Protein AF-J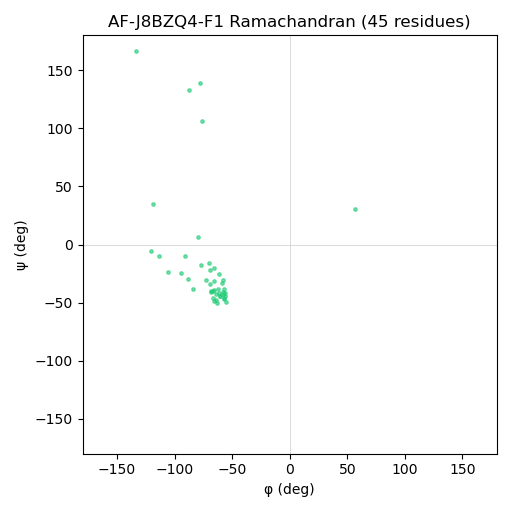8BZQ4-F1 (afdb_monomer)

Foldseek 3Di:
DDDDPVCLVVCVVVVNVVSVVVCCVPCVVVVVVVCCVVCVVVVVVPD

Radius of gyration: 14.82 Å; Cα contacts (8 Å, |Δi|>4): 18; chains: 1; bounding box: 24×16×46 Å

Secondary structure (DSSP, 8-state):
----TTTHHHHHHTT-HHHHHHHHHHHHHHHHHHHHHHHHHHHGGG-

pLDDT: mean 87.24, std 16.65, range [42.09, 98.12]

Solvent-accessible surface area (backbone atoms only — not comparable to full-atom values): 2891 Å² total; per-residue (Å²): 134,87,84,44,87,91,45,31,69,62,34,44,75,69,66,37,64,70,35,54,52,49,47,47,75,76,40,39,68,58,54,50,50,52,47,47,68,69,46,55,68,54,63,69,75,77,113

Nearest PDB structures (foldseek):
  4lup-assembly2_C  TM=7.288E-01  e=5.768E+00  Escherichia coli

Sequence (47 aa):
MKITEENVANQLRKRNEKALYFIIDQYGGLIKSIIQKHLASFEVVIK

Structure (mmCIF, N/CA/C/O backbone):
data_AF-J8BZQ4-F1
#
_entry.id   AF-J8BZQ4-F1
#
loop_
_atom_site.group_PDB
_atom_site.id
_atom_site.type_symbol
_atom_site.label_atom_id
_atom_site.label_alt_id
_atom_site.label_comp_id
_atom_site.label_asym_id
_atom_site.label_entity_id
_atom_site.label_seq_id
_atom_site.pdbx_PDB_ins_code
_atom_site.Cartn_x
_atom_site.Cartn_y
_atom_site.Cartn_z
_atom_site.occupancy
_atom_site.B_iso_or_equiv
_atom_site.auth_seq_id
_atom_site.auth_comp_id
_atom_site.auth_asym_id
_atom_site.auth_atom_id
_atom_site.pdbx_PDB_model_num
ATOM 1 N N . MET A 1 1 ? -12.658 4.134 12.035 1.00 82.44 1 MET A N 1
ATOM 2 C CA . MET A 1 1 ? -11.333 3.484 12.135 1.00 82.44 1 MET A CA 1
ATOM 3 C C . MET A 1 1 ? -10.413 4.092 11.090 1.00 82.44 1 MET A C 1
ATOM 5 O O . MET A 1 1 ? -10.846 4.222 9.951 1.00 82.44 1 MET A O 1
ATOM 9 N N . LYS A 1 2 ? -9.206 4.521 11.473 1.00 92.06 2 LYS A N 1
ATOM 10 C CA . LYS A 1 2 ? -8.223 5.097 10.542 1.00 92.06 2 LYS A CA 1
ATOM 11 C C . LYS A 1 2 ? -7.540 3.975 9.751 1.00 92.06 2 LYS A C 1
ATOM 13 O O . LYS A 1 2 ? -7.231 2.929 10.322 1.00 92.06 2 LYS A O 1
ATOM 18 N N . ILE A 1 3 ? -7.335 4.188 8.455 1.00 96.44 3 ILE A N 1
ATOM 19 C CA . ILE A 1 3 ? -6.588 3.261 7.598 1.00 96.44 3 ILE A CA 1
ATOM 20 C C . ILE A 1 3 ? -5.111 3.628 7.689 1.00 96.44 3 ILE A C 1
ATOM 22 O O . ILE A 1 3 ? -4.764 4.809 7.656 1.00 96.44 3 ILE A O 1
ATOM 26 N N . THR A 1 4 ? -4.273 2.618 7.875 1.00 96.75 4 THR A N 1
ATOM 27 C CA . THR A 1 4 ? -2.822 2.741 8.021 1.00 96.75 4 THR A CA 1
ATOM 28 C C . THR A 1 4 ? -2.142 1.705 7.141 1.00 96.75 4 THR A C 1
ATOM 30 O O . THR A 1 4 ? -2.780 0.754 6.685 1.00 96.75 4 THR A O 1
ATOM 33 N N . GLU A 1 5 ? -0.839 1.851 6.937 1.00 95.94 5 GLU A N 1
ATOM 34 C CA . GLU A 1 5 ? -0.041 0.897 6.159 1.00 95.94 5 GLU A CA 1
ATOM 35 C C . GLU A 1 5 ? -0.131 -0.528 6.728 1.00 95.94 5 GLU A C 1
ATOM 37 O O . GLU A 1 5 ? -0.281 -1.498 5.991 1.00 95.94 5 GLU A O 1
ATOM 42 N N . GLU A 1 6 ? -0.159 -0.651 8.055 1.00 97.44 6 GLU A N 1
ATOM 43 C CA . GLU A 1 6 ? -0.248 -1.929 8.770 1.00 97.44 6 GLU A CA 1
ATOM 44 C C . GLU A 1 6 ? -1.582 -2.653 8.536 1.00 97.44 6 GLU A C 1
ATOM 46 O O . GLU A 1 6 ? -1.651 -3.883 8.574 1.00 97.44 6 GLU A O 1
ATOM 51 N N . ASN A 1 7 ? -2.670 -1.902 8.322 1.00 97.19 7 ASN A N 1
ATOM 52 C CA . ASN A 1 7 ? -4.022 -2.458 8.292 1.00 97.19 7 ASN A CA 1
ATOM 53 C C . ASN A 1 7 ? -4.707 -2.395 6.920 1.00 97.19 7 ASN A C 1
ATOM 55 O O . ASN A 1 7 ? -5.744 -3.046 6.743 1.00 97.19 7 ASN A O 1
ATOM 59 N N . VAL A 1 8 ? -4.135 -1.679 5.944 1.00 97.00 8 VAL A N 1
ATOM 60 C CA . VAL A 1 8 ? -4.750 -1.446 4.629 1.00 97.00 8 VAL A CA 1
ATOM 61 C C . VAL A 1 8 ? -5.065 -2.754 3.905 1.00 97.00 8 VAL A C 1
ATOM 63 O O . VAL A 1 8 ? -6.171 -2.916 3.392 1.00 97.00 8 VAL A O 1
ATOM 66 N N . ALA A 1 9 ? -4.172 -3.746 3.963 1.00 97.38 9 ALA A N 1
ATOM 67 C CA . ALA A 1 9 ? -4.391 -5.053 3.342 1.00 97.38 9 ALA A CA 1
ATOM 68 C C . ALA A 1 9 ? -5.614 -5.780 3.930 1.00 97.38 9 ALA A C 1
ATOM 70 O O . ALA A 1 9 ? -6.433 -6.342 3.201 1.00 97.38 9 ALA A O 1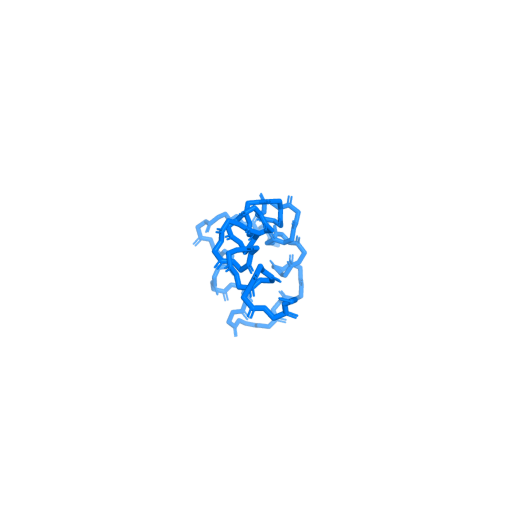
ATOM 71 N N . ASN A 1 10 ? -5.786 -5.725 5.253 1.00 98.12 10 ASN A N 1
ATOM 72 C CA . ASN A 1 10 ? -6.959 -6.299 5.911 1.00 98.12 10 ASN A CA 1
ATOM 73 C C . ASN A 1 10 ? -8.240 -5.521 5.587 1.00 98.12 10 ASN A C 1
ATOM 75 O O . ASN A 1 10 ? -9.301 -6.131 5.463 1.00 98.12 10 ASN A O 1
ATOM 79 N N . GLN A 1 11 ? -8.161 -4.198 5.423 1.00 97.81 11 GLN A N 1
ATOM 80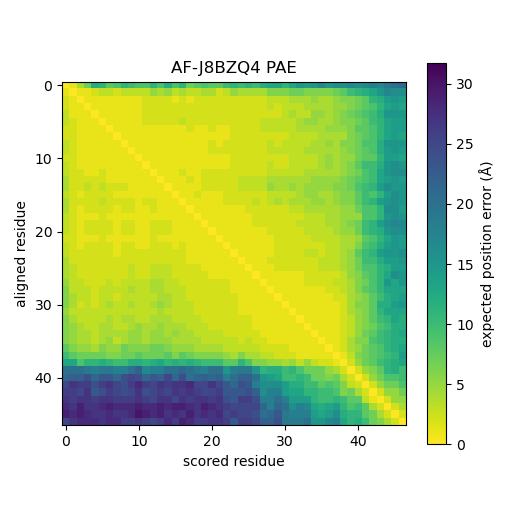 C CA . GLN A 1 11 ? -9.311 -3.385 5.019 1.00 97.81 11 GLN A CA 1
ATOM 81 C C . GLN A 1 11 ? -9.746 -3.664 3.575 1.00 97.81 11 GLN A C 1
ATOM 83 O O . GLN A 1 11 ? -10.944 -3.795 3.322 1.00 97.81 11 GLN A O 1
ATOM 88 N N . LEU A 1 12 ? -8.796 -3.850 2.655 1.00 97.06 12 LEU A N 1
ATOM 89 C CA . LEU A 1 12 ? -9.077 -4.256 1.274 1.00 97.06 12 LEU A CA 1
ATOM 90 C C . LEU A 1 12 ? -9.783 -5.616 1.219 1.00 97.06 12 LEU A C 1
ATOM 92 O O . LEU A 1 12 ? -10.799 -5.750 0.541 1.00 97.06 12 LEU A O 1
ATOM 96 N N . ARG A 1 13 ? -9.320 -6.608 1.996 1.00 97.62 13 ARG A N 1
ATOM 97 C CA . ARG A 1 13 ? -9.984 -7.927 2.098 1.00 97.62 13 ARG A CA 1
ATOM 98 C C . ARG A 1 13 ? -11.428 -7.826 2.590 1.00 97.62 13 ARG A C 1
ATOM 100 O O . ARG A 1 13 ? -12.281 -8.591 2.153 1.00 97.62 13 ARG A O 1
ATOM 107 N N . LYS A 1 14 ? -11.713 -6.859 3.465 1.00 97.38 14 LYS A N 1
ATOM 108 C CA . LYS A 1 14 ? -13.064 -6.550 3.959 1.00 97.38 14 LYS A CA 1
ATOM 109 C C . LYS A 1 14 ? -13.902 -5.716 2.980 1.00 97.38 14 LYS A C 1
ATOM 111 O O . LYS A 1 14 ? -14.991 -5.291 3.350 1.00 97.38 14 LYS A O 1
ATOM 116 N N . ARG A 1 15 ? -13.413 -5.472 1.758 1.00 96.12 15 ARG A N 1
ATOM 117 C CA . ARG A 1 15 ? -14.048 -4.623 0.734 1.00 96.12 15 ARG A CA 1
ATOM 118 C C . ARG A 1 15 ? -14.325 -3.191 1.208 1.00 96.12 15 ARG A C 1
ATOM 120 O O . ARG A 1 15 ? -15.274 -2.559 0.762 1.00 96.12 15 ARG A O 1
ATOM 127 N N . ASN A 1 16 ? -13.501 -2.664 2.114 1.00 96.81 16 ASN A N 1
ATOM 128 C CA . ASN A 1 16 ? -13.615 -1.272 2.533 1.00 96.81 16 ASN A CA 1
ATOM 129 C C . ASN A 1 16 ? -13.044 -0.356 1.442 1.00 96.81 16 ASN A C 1
ATOM 131 O O . ASN A 1 16 ? -11.828 -0.250 1.294 1.00 96.81 16 ASN A O 1
ATOM 135 N N . GLU A 1 17 ? -13.915 0.334 0.710 1.00 95.88 17 GLU A N 1
ATOM 136 C CA . GLU A 1 17 ? -13.546 1.208 -0.413 1.00 95.88 17 GLU A CA 1
ATOM 137 C C . GLU A 1 17 ? -12.568 2.321 -0.020 1.00 95.88 17 GLU A C 1
ATOM 139 O O . GLU A 1 17 ? -11.695 2.689 -0.801 1.00 95.88 17 GLU A O 1
ATOM 144 N N . LYS A 1 18 ? -12.621 2.804 1.228 1.00 96.25 18 LYS A N 1
ATOM 145 C CA . LYS A 1 18 ? -11.674 3.812 1.733 1.00 96.25 18 LYS A CA 1
ATOM 146 C C . LYS A 1 18 ? -10.226 3.314 1.717 1.00 96.25 18 LYS A C 1
ATOM 148 O O . LYS A 1 18 ? -9.307 4.121 1.621 1.00 96.25 18 LYS A O 1
ATOM 153 N N . ALA A 1 19 ? -10.012 1.999 1.787 1.00 97.06 19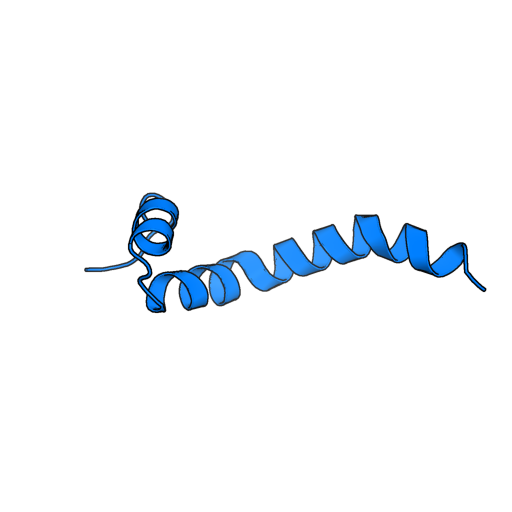 ALA A N 1
ATOM 154 C CA . ALA A 1 19 ? -8.680 1.409 1.689 1.00 97.06 19 ALA A CA 1
ATOM 155 C C . ALA A 1 19 ? -8.129 1.475 0.266 1.00 97.06 19 ALA A C 1
ATOM 157 O O . ALA A 1 19 ? -6.923 1.615 0.091 1.00 97.06 19 ALA A O 1
ATOM 158 N N . LEU A 1 20 ? -9.005 1.424 -0.742 1.00 96.00 20 LEU A N 1
ATOM 159 C CA . LEU A 1 20 ? -8.603 1.598 -2.131 1.00 96.00 20 LEU A CA 1
ATOM 160 C C . LEU A 1 20 ? -8.104 3.027 -2.370 1.00 96.00 20 LEU A C 1
ATOM 162 O O . LEU A 1 20 ? -7.022 3.198 -2.923 1.00 96.00 20 LEU A O 1
ATOM 166 N N . TYR A 1 21 ? -8.833 4.032 -1.874 1.00 96.75 21 TYR A N 1
ATOM 167 C CA . TYR A 1 21 ? -8.391 5.430 -1.937 1.00 96.75 21 TYR A CA 1
ATOM 168 C C . TYR A 1 21 ? -7.039 5.633 -1.240 1.00 96.75 21 TYR A C 1
ATOM 170 O O . TYR A 1 21 ? -6.146 6.239 -1.820 1.00 96.75 21 TYR A O 1
ATOM 178 N N . PHE A 1 22 ? -6.833 5.028 -0.062 1.00 96.88 22 PHE A N 1
ATOM 179 C CA . PHE A 1 22 ? -5.539 5.076 0.628 1.00 96.88 22 PHE A CA 1
ATOM 180 C C . PHE A 1 22 ? -4.385 4.542 -0.239 1.00 96.88 22 PHE A C 1
ATOM 182 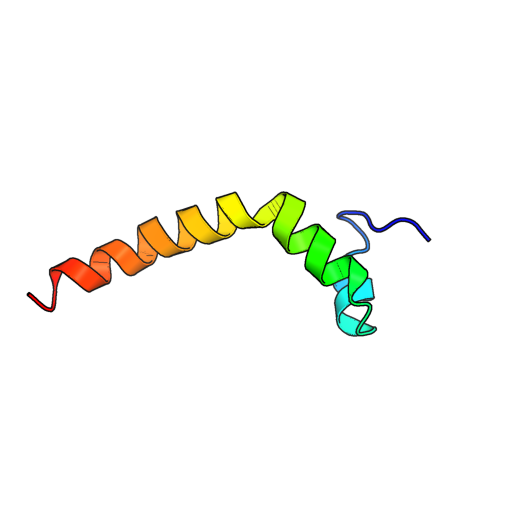O O . PHE A 1 22 ? -3.328 5.164 -0.293 1.00 96.88 22 PHE A O 1
ATOM 189 N N . ILE A 1 23 ? -4.574 3.412 -0.937 1.00 96.19 23 ILE A N 1
ATOM 190 C CA . ILE A 1 23 ? -3.540 2.852 -1.824 1.00 96.19 23 ILE A CA 1
ATOM 191 C C . ILE A 1 23 ? -3.236 3.789 -2.992 1.00 96.19 23 ILE A C 1
ATOM 193 O O . ILE A 1 23 ? -2.069 3.968 -3.339 1.00 96.19 23 ILE A O 1
ATOM 197 N N . ILE A 1 24 ? -4.268 4.370 -3.603 1.00 95.31 24 ILE A N 1
ATOM 198 C CA . ILE A 1 24 ? -4.100 5.282 -4.738 1.00 95.31 24 ILE A CA 1
ATOM 199 C C . ILE A 1 24 ? -3.332 6.531 -4.294 1.00 95.31 24 ILE A C 1
ATOM 201 O O . ILE A 1 24 ? -2.341 6.882 -4.934 1.00 95.31 24 ILE A O 1
ATOM 205 N N . ASP A 1 25 ? -3.725 7.141 -3.177 1.00 96.06 25 ASP A N 1
ATOM 206 C CA . ASP A 1 25 ? -3.118 8.380 -2.687 1.00 96.06 25 ASP A CA 1
ATOM 207 C C . ASP A 1 25 ? -1.676 8.176 -2.204 1.00 96.06 25 ASP A C 1
ATOM 209 O O . ASP A 1 25 ? -0.811 9.004 -2.481 1.00 96.06 25 ASP A O 1
ATOM 213 N N . GLN A 1 26 ? -1.394 7.076 -1.496 1.00 95.75 26 GLN A N 1
ATOM 214 C CA . GLN A 1 26 ? -0.060 6.826 -0.935 1.00 95.75 26 GLN A CA 1
ATOM 215 C C . GLN A 1 26 ? 0.902 6.178 -1.934 1.00 95.75 26 G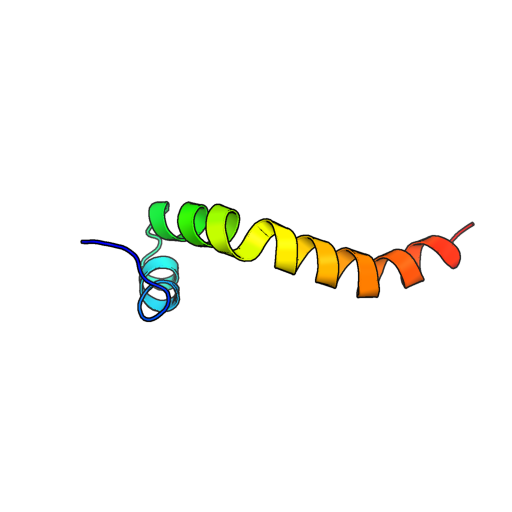LN A C 1
ATOM 217 O O . GLN A 1 26 ? 2.084 6.515 -1.967 1.00 95.75 26 GLN A O 1
ATOM 222 N N . TYR A 1 27 ? 0.418 5.252 -2.765 1.00 95.50 27 TYR A N 1
ATOM 223 C CA . TYR A 1 27 ? 1.279 4.400 -3.591 1.00 95.50 27 TYR A CA 1
ATOM 224 C C . TYR A 1 27 ? 1.031 4.533 -5.097 1.00 95.50 27 TYR A C 1
ATOM 226 O O . TYR A 1 27 ? 1.799 3.967 -5.876 1.00 95.50 27 TYR A O 1
ATOM 234 N N . GLY A 1 28 ? 0.025 5.290 -5.549 1.00 94.75 28 GLY A N 1
ATOM 235 C CA . GLY A 1 28 ? -0.325 5.399 -6.971 1.00 94.75 28 GLY A CA 1
ATOM 236 C C . GLY A 1 28 ? 0.839 5.852 -7.858 1.00 94.75 28 GLY A C 1
ATOM 237 O O . GLY A 1 28 ? 1.075 5.272 -8.919 1.00 94.75 28 GLY A O 1
ATOM 238 N N . GLY A 1 29 ? 1.631 6.828 -7.403 1.00 94.88 29 GLY A N 1
ATOM 239 C CA . GLY A 1 29 ? 2.820 7.295 -8.127 1.00 94.88 29 GLY A CA 1
ATOM 240 C C . GLY A 1 29 ? 3.934 6.244 -8.216 1.00 94.88 29 GLY A C 1
ATOM 241 O O . GLY A 1 29 ? 4.545 6.072 -9.276 1.00 94.88 29 GLY A O 1
ATOM 242 N N . LEU A 1 30 ? 4.165 5.498 -7.131 1.00 94.75 30 LEU A N 1
ATOM 243 C CA . LEU A 1 30 ? 5.149 4.414 -7.090 1.00 94.75 30 LEU A CA 1
ATOM 244 C C . LEU A 1 30 ? 4.736 3.268 -8.018 1.00 94.75 30 LEU A C 1
ATOM 246 O O . LEU A 1 30 ? 5.530 2.840 -8.853 1.00 94.75 30 LEU A O 1
ATOM 250 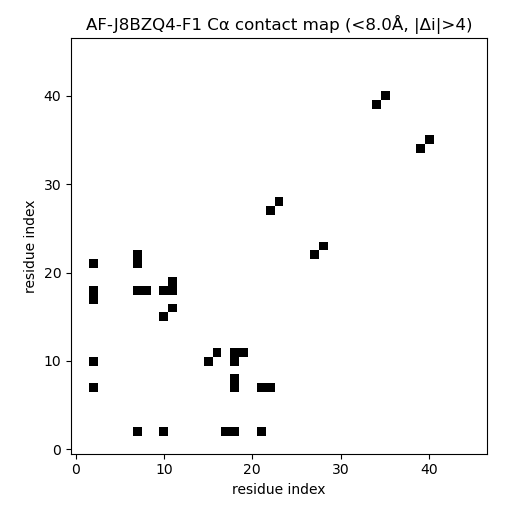N N . ILE A 1 31 ? 3.480 2.823 -7.921 1.00 93.38 31 ILE A N 1
ATOM 251 C CA . ILE A 1 31 ? 2.912 1.777 -8.781 1.00 93.38 31 ILE A CA 1
ATOM 252 C C . ILE A 1 31 ? 3.031 2.194 -10.251 1.00 93.38 31 ILE A C 1
ATOM 254 O O . ILE A 1 31 ? 3.534 1.420 -11.064 1.00 93.38 31 ILE A O 1
ATOM 258 N N . LYS A 1 32 ? 2.657 3.437 -10.586 1.00 92.56 32 LYS A N 1
ATOM 259 C CA . LYS A 1 32 ? 2.807 3.985 -11.941 1.00 92.56 32 LYS A CA 1
ATOM 260 C C . LYS A 1 32 ? 4.258 3.938 -12.421 1.00 92.56 32 LYS A C 1
ATOM 262 O O . LYS A 1 32 ? 4.500 3.501 -13.539 1.00 92.56 32 LYS A O 1
ATOM 267 N N . SER A 1 33 ? 5.215 4.351 -11.592 1.00 94.38 33 SER A N 1
ATOM 268 C CA . SER A 1 33 ? 6.638 4.375 -11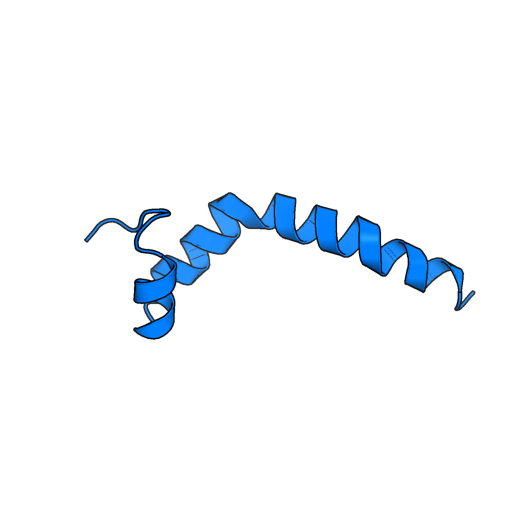.959 1.00 94.38 33 SER A CA 1
ATOM 269 C C . SER A 1 33 ? 7.206 2.969 -12.181 1.00 94.38 33 SER A C 1
ATOM 271 O O . SER A 1 33 ? 7.971 2.755 -13.118 1.00 94.38 33 SER A O 1
ATOM 273 N N . ILE A 1 34 ? 6.800 1.993 -11.360 1.00 92.25 34 ILE A N 1
ATOM 274 C CA . ILE A 1 34 ? 7.159 0.577 -11.535 1.00 92.25 34 ILE A CA 1
ATOM 275 C C . ILE A 1 34 ? 6.577 0.053 -12.851 1.00 92.25 34 ILE A C 1
ATOM 277 O O . ILE A 1 34 ? 7.316 -0.492 -13.670 1.00 92.25 34 ILE A O 1
ATOM 281 N N . ILE A 1 35 ? 5.279 0.269 -13.087 1.00 90.75 35 ILE A N 1
ATOM 282 C CA . ILE A 1 35 ? 4.610 -0.115 -14.337 1.00 90.75 35 ILE A CA 1
ATOM 283 C C . ILE A 1 35 ? 5.335 0.508 -15.528 1.00 90.75 35 ILE A C 1
ATOM 285 O O . ILE A 1 35 ? 5.700 -0.211 -16.442 1.00 90.75 35 ILE A O 1
ATOM 289 N N . GLN A 1 36 ? 5.624 1.808 -15.511 1.00 89.44 36 GLN A N 1
ATOM 290 C CA . GLN A 1 36 ? 6.347 2.467 -16.599 1.00 89.44 36 GLN A CA 1
ATOM 291 C C . GLN A 1 36 ? 7.744 1.878 -16.800 1.00 89.44 36 GLN A C 1
ATOM 293 O O . GLN A 1 36 ? 8.116 1.585 -17.926 1.00 89.44 36 GLN A O 1
ATOM 298 N N . LYS A 1 37 ? 8.507 1.625 -15.737 1.00 89.94 37 LYS A N 1
ATOM 299 C CA . LYS A 1 37 ? 9.846 1.034 -15.861 1.00 89.94 37 LYS A CA 1
ATOM 300 C C . LYS A 1 37 ? 9.823 -0.366 -16.485 1.00 89.94 37 LYS A C 1
ATOM 302 O O . LYS A 1 37 ? 10.722 -0.694 -17.251 1.00 89.94 37 LYS A O 1
ATOM 307 N N . HIS A 1 38 ? 8.821 -1.179 -16.153 1.00 88.00 38 HIS A N 1
ATOM 308 C CA . HIS A 1 38 ? 8.733 -2.573 -16.598 1.00 88.00 38 HIS A CA 1
ATOM 309 C C . HIS A 1 38 ? 7.896 -2.780 -17.870 1.00 88.00 38 HIS A C 1
ATOM 311 O O . HIS A 1 38 ? 8.124 -3.758 -18.572 1.00 88.00 38 HIS A O 1
ATOM 317 N N . LEU A 1 39 ? 6.947 -1.889 -18.181 1.00 80.62 39 LEU A N 1
ATOM 318 C CA . LEU A 1 39 ? 6.094 -1.950 -19.375 1.00 80.62 39 LEU A CA 1
ATOM 319 C C . LEU A 1 39 ? 6.469 -0.935 -20.461 1.00 80.62 39 LEU A C 1
ATOM 321 O O . LEU A 1 39 ? 6.197 -1.212 -21.623 1.00 80.62 39 LEU A O 1
ATOM 325 N N . ALA A 1 40 ? 7.139 0.187 -20.172 1.00 62.12 40 ALA A N 1
ATOM 326 C CA . ALA A 1 40 ? 7.671 1.033 -21.252 1.00 62.12 40 ALA A CA 1
ATOM 327 C C . ALA A 1 40 ? 8.784 0.316 -22.036 1.00 62.12 40 ALA A C 1
ATOM 329 O O . ALA A 1 40 ? 9.013 0.635 -23.199 1.00 62.12 40 ALA A O 1
ATOM 330 N N . SER A 1 41 ? 9.421 -0.714 -21.459 1.00 56.81 41 SER A N 1
ATOM 331 C CA . SER A 1 41 ? 10.274 -1.619 -22.237 1.00 56.81 41 SER A CA 1
ATOM 332 C C . SER A 1 41 ? 9.489 -2.521 -23.203 1.00 56.81 41 SER A C 1
ATOM 334 O O . SER A 1 41 ? 10.101 -3.090 -24.099 1.00 56.81 41 SER A O 1
ATOM 336 N N . PHE A 1 42 ? 8.165 -2.668 -23.052 1.00 54.06 42 PHE A N 1
ATOM 337 C CA . PHE A 1 42 ? 7.310 -3.425 -23.978 1.00 54.06 42 PHE A CA 1
ATOM 338 C C . PHE A 1 42 ? 6.782 -2.573 -25.145 1.00 54.06 42 PHE A C 1
ATOM 340 O O . PHE A 1 42 ? 6.608 -3.105 -26.238 1.00 54.06 42 PHE A O 1
ATOM 347 N N . GLU A 1 43 ? 6.583 -1.261 -24.974 1.00 51.69 43 GLU A N 1
ATOM 348 C CA . GLU A 1 43 ? 6.095 -0.379 -26.056 1.00 51.69 43 GLU A CA 1
ATOM 349 C C . GLU A 1 43 ? 7.115 -0.163 -27.191 1.00 51.69 43 GLU A C 1
ATOM 351 O O . GLU A 1 43 ? 6.730 0.148 -28.316 1.00 51.69 43 GLU A O 1
ATOM 356 N N . VAL A 1 44 ? 8.412 -0.362 -26.930 1.00 50.81 44 VAL A N 1
ATOM 357 C CA . VAL A 1 44 ? 9.475 -0.225 -27.947 1.00 50.81 44 VAL A CA 1
ATOM 358 C C . VAL A 1 44 ? 9.538 -1.435 -28.896 1.00 50.81 44 VAL A C 1
ATOM 360 O O . VAL A 1 44 ? 10.095 -1.322 -29.981 1.00 50.81 44 VAL A O 1
ATOM 363 N N . VAL A 1 45 ? 8.943 -2.579 -28.539 1.00 47.41 45 VAL A N 1
ATOM 364 C CA . VAL A 1 45 ? 9.026 -3.828 -29.330 1.00 47.41 45 VAL A CA 1
ATOM 365 C C . VAL A 1 45 ? 7.886 -3.959 -30.357 1.00 47.41 45 VAL A C 1
ATOM 367 O O . VAL A 1 45 ? 7.935 -4.831 -31.218 1.00 47.41 45 VAL A O 1
ATOM 370 N N . ILE A 1 46 ? 6.870 -3.088 -30.307 1.00 48.53 46 ILE A N 1
ATOM 371 C CA . ILE A 1 46 ? 5.700 -3.121 -31.211 1.00 48.53 46 ILE A CA 1
ATOM 372 C C . ILE A 1 46 ? 5.597 -1.827 -32.046 1.00 48.53 46 ILE A C 1
ATOM 374 O O . ILE A 1 46 ? 4.503 -1.330 -32.314 1.00 48.53 46 ILE A O 1
ATOM 378 N N . LYS A 1 47 ? 6.736 -1.249 -32.440 1.00 42.09 47 LYS A N 1
ATOM 379 C CA . LYS A 1 47 ? 6.807 -0.189 -33.456 1.00 42.09 47 LYS A CA 1
ATOM 380 C C . LYS A 1 47 ? 7.687 -0.613 -34.616 1.00 42.09 47 LY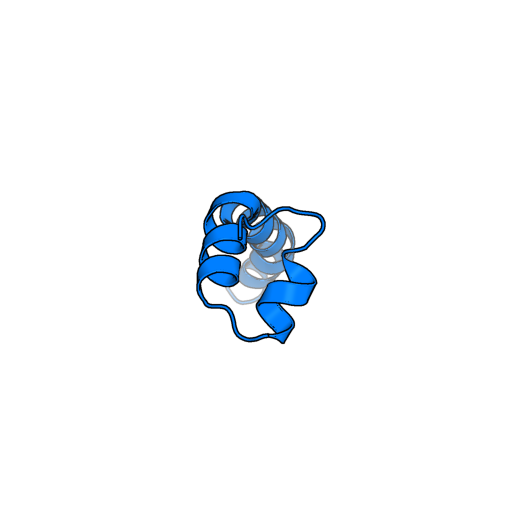S A C 1
ATOM 382 O O . LYS A 1 47 ? 8.732 -1.240 -34.345 1.00 42.09 47 LYS A O 1
#

Mean predicted aligned error: 6.5 Å

Organism: NCBI:txid1053219